Protein AF-A0A7W6GL50-F1 (afdb_monomer_lite)

pLDDT: mean 74.78, std 16.78, range [39.84, 91.19]

Sequence (71 aa):
MIPSQPPLNVHYDPASKTALLQCGKRSKVLHDLPTLQTAEDAAREFASSNWGYVEEKAGETRDDRHPAGNA

Structure (mmCIF, N/CA/C/O backbone):
data_AF-A0A7W6GL50-F1
#
_entry.id   AF-A0A7W6GL50-F1
#
loop_
_atom_site.group_PDB
_atom_site.id
_atom_site.type_symbol
_atom_site.label_atom_id
_atom_site.label_alt_id
_atom_site.label_comp_id
_atom_site.label_asym_id
_atom_site.label_entity_id
_atom_site.label_seq_id
_atom_site.pdbx_PDB_ins_code
_atom_site.Cartn_x
_atom_site.Cartn_y
_atom_site.Cartn_z
_atom_site.occupancy
_atom_site.B_iso_or_equiv
_atom_site.auth_seq_id
_atom_site.auth_comp_id
_atom_site.auth_asym_id
_atom_site.auth_atom_id
_atom_site.pdbx_PDB_model_num
ATOM 1 N N . MET A 1 1 ? 20.982 1.763 -20.252 1.00 41.88 1 MET A N 1
ATOM 2 C CA . MET A 1 1 ? 20.080 2.603 -19.436 1.00 41.88 1 MET A CA 1
ATOM 3 C C . MET A 1 1 ? 19.180 1.645 -18.690 1.00 41.88 1 MET A C 1
ATOM 5 O O . MET A 1 1 ? 18.283 1.078 -19.294 1.00 41.88 1 MET A O 1
ATOM 9 N N . ILE A 1 2 ? 19.535 1.340 -17.444 1.00 51.78 2 ILE A N 1
ATOM 10 C CA . ILE A 1 2 ? 18.728 0.472 -16.588 1.00 51.78 2 ILE A CA 1
ATOM 11 C C . ILE A 1 2 ? 17.452 1.274 -16.328 1.00 51.78 2 ILE A C 1
ATOM 13 O O . ILE A 1 2 ? 17.576 2.402 -15.842 1.00 51.78 2 ILE A O 1
ATOM 17 N N . PRO A 1 3 ? 16.257 0.808 -16.725 1.00 51.75 3 PRO A N 1
ATOM 18 C CA . PRO A 1 3 ? 15.043 1.486 -16.321 1.00 51.75 3 PRO A CA 1
ATOM 19 C C . PRO A 1 3 ? 14.953 1.299 -14.809 1.00 51.75 3 PRO A C 1
ATOM 21 O O . PRO A 1 3 ? 14.557 0.236 -14.346 1.00 51.75 3 PRO A O 1
ATO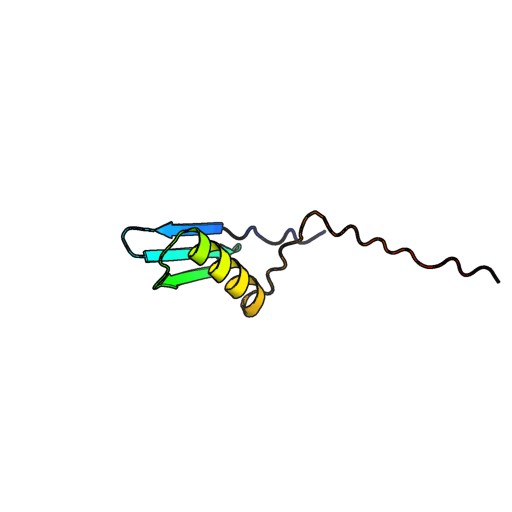M 24 N N . SER A 1 4 ? 15.399 2.300 -14.046 1.00 60.78 4 SER A N 1
ATOM 25 C CA . SER A 1 4 ? 15.168 2.364 -12.609 1.00 60.78 4 SER A CA 1
ATOM 26 C C . SER A 1 4 ? 13.665 2.234 -12.427 1.00 60.78 4 SER A C 1
ATOM 28 O O . SER A 1 4 ? 12.919 3.146 -12.797 1.00 60.78 4 SER A O 1
ATOM 30 N N . GLN A 1 5 ? 13.207 1.064 -11.979 1.00 65.19 5 GLN A N 1
ATOM 31 C CA . GLN A 1 5 ? 11.787 0.868 -11.750 1.00 65.19 5 GLN A CA 1
ATOM 32 C C . GLN A 1 5 ? 11.347 1.948 -10.760 1.00 65.19 5 GLN A C 1
ATOM 34 O O . GLN A 1 5 ? 12.052 2.200 -9.777 1.00 65.19 5 GLN A O 1
ATOM 39 N N . PRO A 1 6 ? 10.251 2.666 -11.040 1.00 70.06 6 PRO A N 1
ATOM 40 C CA . PRO A 1 6 ? 9.830 3.725 -10.150 1.00 70.06 6 PRO A CA 1
ATOM 41 C C . PRO A 1 6 ? 9.518 3.120 -8.773 1.00 70.06 6 PRO A C 1
ATOM 43 O O . PRO A 1 6 ? 8.846 2.086 -8.710 1.00 70.06 6 PRO A O 1
ATOM 46 N N . PRO A 1 7 ? 9.994 3.742 -7.681 1.00 77.56 7 PRO A N 1
ATOM 47 C CA . PRO A 1 7 ? 9.854 3.182 -6.345 1.00 77.56 7 PRO A CA 1
ATOM 48 C C . PRO A 1 7 ? 8.377 3.007 -5.988 1.00 77.56 7 PRO A C 1
ATOM 50 O O . PRO A 1 7 ? 7.555 3.894 -6.255 1.00 77.56 7 PRO A O 1
ATOM 53 N N . LEU A 1 8 ? 8.045 1.864 -5.386 1.00 84.50 8 LEU A N 1
ATOM 54 C CA . LEU A 1 8 ? 6.715 1.615 -4.843 1.00 84.50 8 LEU A CA 1
ATOM 55 C C . LEU A 1 8 ? 6.550 2.420 -3.550 1.00 84.50 8 LEU A C 1
ATOM 57 O O . LEU A 1 8 ? 7.175 2.126 -2.537 1.00 84.50 8 LEU A O 1
ATOM 61 N N . ASN A 1 9 ? 5.711 3.447 -3.598 1.00 86.94 9 ASN A N 1
ATOM 62 C CA . ASN A 1 9 ? 5.341 4.252 -2.443 1.00 86.94 9 ASN A CA 1
ATOM 63 C C . ASN A 1 9 ? 3.995 3.763 -1.915 1.00 86.94 9 ASN A C 1
ATOM 65 O O . ASN A 1 9 ? 3.025 3.684 -2.672 1.00 86.94 9 ASN A O 1
ATOM 69 N N . VAL A 1 10 ? 3.939 3.451 -0.624 1.00 88.75 10 VAL A N 1
ATOM 70 C CA . VAL A 1 10 ? 2.721 3.016 0.061 1.00 88.75 10 VAL A CA 1
ATOM 71 C C . VAL A 1 10 ? 2.397 4.041 1.135 1.00 88.75 10 VAL A C 1
ATOM 73 O O . VAL A 1 10 ? 3.187 4.272 2.045 1.00 88.75 10 VAL A O 1
ATOM 76 N N . HIS A 1 11 ? 1.239 4.679 1.017 1.00 90.00 11 HIS A N 1
ATOM 77 C CA . HIS A 1 11 ? 0.741 5.636 1.992 1.00 90.00 11 HIS A CA 1
ATOM 78 C C . HIS A 1 11 ? -0.507 5.064 2.659 1.00 90.00 11 HIS A C 1
ATOM 80 O O . HIS A 1 11 ? -1.563 4.978 2.036 1.00 90.00 11 HIS A O 1
ATOM 86 N N . TYR A 1 12 ? -0.374 4.630 3.908 1.00 90.00 12 TYR A N 1
ATOM 87 C CA . TYR A 1 12 ? -1.467 4.045 4.678 1.00 90.00 12 TYR A CA 1
ATOM 88 C C . TYR A 1 12 ? -2.158 5.102 5.538 1.00 90.00 12 TYR A C 1
ATOM 90 O O . TYR A 1 12 ? -1.507 5.791 6.322 1.00 90.00 12 TYR A O 1
ATOM 98 N N . ASP A 1 13 ? -3.480 5.179 5.416 1.00 89.56 13 ASP A N 1
ATOM 99 C CA . ASP A 1 13 ? -4.339 5.990 6.266 1.00 89.56 13 ASP A CA 1
ATOM 100 C C . ASP A 1 13 ? -5.056 5.094 7.297 1.00 89.56 13 ASP A C 1
ATOM 102 O O . ASP A 1 13 ? -5.986 4.358 6.937 1.00 89.56 13 ASP A O 1
ATOM 106 N N . PRO A 1 14 ? -4.659 5.138 8.584 1.00 83.81 14 PRO A N 1
ATOM 107 C CA . PRO A 1 14 ? -5.271 4.321 9.631 1.00 83.81 14 PRO A CA 1
ATOM 108 C C . PRO A 1 14 ? -6.699 4.756 9.977 1.00 83.81 14 PRO A C 1
ATOM 110 O O . PRO A 1 14 ? -7.466 3.940 10.485 1.00 83.81 14 PRO A O 1
ATOM 113 N N . ALA A 1 15 ? -7.067 6.014 9.710 1.00 86.69 15 ALA A N 1
ATOM 114 C CA . ALA A 1 15 ? -8.408 6.523 9.987 1.00 86.69 15 ALA A CA 1
ATOM 115 C C . ALA A 1 15 ? -9.457 5.866 9.076 1.00 86.69 15 ALA A C 1
ATOM 117 O O . ALA A 1 15 ? -10.532 5.486 9.539 1.00 86.69 15 ALA A O 1
ATOM 118 N N . SER A 1 16 ? -9.113 5.674 7.803 1.00 84.75 16 SER A N 1
ATOM 119 C CA . SER A 1 16 ? -9.989 5.084 6.787 1.00 84.75 16 SER A CA 1
ATOM 120 C C . SER A 1 16 ? -9.688 3.609 6.512 1.00 84.75 16 SER A C 1
ATOM 122 O O . SER A 1 16 ? -10.430 2.977 5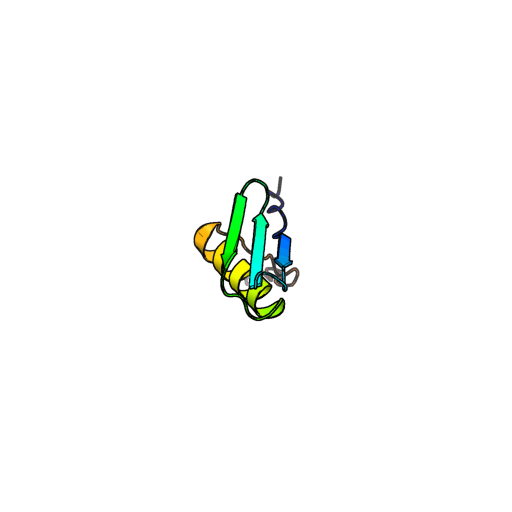.763 1.00 84.75 16 SER A O 1
ATOM 124 N N . LYS A 1 17 ? -8.616 3.046 7.094 1.00 86.62 17 LYS A N 1
ATOM 125 C CA . LYS A 1 17 ? -8.122 1.681 6.810 1.00 86.62 17 LYS A CA 1
ATOM 126 C C . LYS A 1 17 ? -7.859 1.460 5.316 1.00 86.62 17 LYS A C 1
ATOM 128 O O . LYS A 1 17 ? -8.176 0.412 4.747 1.00 86.62 17 LYS A O 1
ATOM 133 N N . THR A 1 18 ? -7.311 2.483 4.667 1.00 89.75 18 THR A N 1
ATOM 134 C CA . THR A 1 18 ? -7.010 2.470 3.229 1.00 89.75 18 THR A CA 1
ATOM 135 C C . THR A 1 18 ? -5.527 2.676 2.997 1.00 89.75 18 THR A C 1
ATOM 137 O O . THR A 1 18 ? -4.858 3.338 3.785 1.00 89.75 18 THR A O 1
ATOM 140 N N . ALA A 1 19 ? -5.008 2.124 1.906 1.00 91.19 19 ALA A N 1
ATOM 141 C CA . ALA A 1 19 ? -3.641 2.366 1.478 1.00 91.19 19 ALA A CA 1
ATOM 142 C C . ALA A 1 19 ? -3.606 2.847 0.036 1.00 91.19 19 ALA A C 1
ATOM 144 O O . ALA A 1 19 ? -4.183 2.229 -0.858 1.00 91.19 19 ALA A O 1
ATOM 145 N N . LEU A 1 20 ? -2.900 3.946 -0.194 1.00 90.88 20 LEU A N 1
ATOM 146 C CA . LEU A 1 20 ? -2.603 4.462 -1.515 1.00 90.88 20 LEU A CA 1
ATOM 147 C C . LEU A 1 20 ? -1.241 3.935 -1.965 1.00 90.88 20 LEU A C 1
ATOM 149 O O . LEU A 1 20 ? -0.213 4.215 -1.357 1.00 90.88 20 LEU A O 1
ATOM 153 N N . LEU A 1 21 ? -1.247 3.195 -3.063 1.00 90.31 21 LEU A N 1
ATOM 154 C CA . LEU A 1 21 ? -0.076 2.653 -3.729 1.00 90.31 21 LEU A CA 1
ATOM 155 C C . LEU A 1 21 ? 0.260 3.552 -4.907 1.00 90.31 21 LEU A C 1
ATOM 157 O O . LEU A 1 21 ? -0.615 3.858 -5.723 1.00 90.31 21 LEU A O 1
ATOM 161 N N . GLN A 1 22 ? 1.525 3.925 -5.043 1.00 87.38 22 GLN A N 1
ATOM 162 C CA . GLN A 1 22 ? 2.016 4.716 -6.163 1.00 87.38 22 GLN A CA 1
ATOM 163 C C . GLN A 1 22 ? 3.307 4.103 -6.699 1.00 87.38 22 GLN A C 1
ATOM 165 O O . GLN A 1 22 ? 4.280 3.936 -5.974 1.00 87.38 22 GLN A O 1
ATOM 170 N N . CYS A 1 23 ? 3.323 3.781 -7.988 1.00 83.62 23 CYS A N 1
ATOM 171 C CA . CYS A 1 23 ? 4.490 3.283 -8.706 1.00 83.62 23 CYS A CA 1
ATOM 172 C C . CYS A 1 23 ? 4.627 4.094 -10.003 1.00 83.62 23 CYS A C 1
ATOM 174 O O . CYS A 1 23 ? 4.006 3.813 -11.034 1.00 83.62 23 CYS A O 1
ATOM 176 N N . GLY A 1 24 ? 5.390 5.186 -9.931 1.00 83.12 24 GLY A N 1
ATOM 177 C CA . GLY A 1 24 ? 5.585 6.114 -11.047 1.00 83.12 24 GLY A CA 1
ATOM 178 C C . GLY A 1 24 ? 4.285 6.817 -11.446 1.00 83.12 24 GLY A C 1
ATOM 179 O O . GLY A 1 24 ? 3.745 7.607 -10.682 1.00 83.12 24 GLY A O 1
ATOM 180 N N . LYS A 1 25 ? 3.778 6.536 -12.655 1.00 83.00 25 LYS A N 1
ATOM 181 C CA . LYS A 1 25 ? 2.501 7.085 -13.164 1.00 83.00 25 LYS A CA 1
ATOM 182 C C . LYS A 1 25 ? 1.279 6.232 -12.803 1.00 83.00 25 LYS A C 1
ATOM 184 O O . LYS A 1 25 ? 0.162 6.586 -13.168 1.00 83.00 25 LYS A O 1
ATOM 189 N N . ARG A 1 26 ? 1.484 5.083 -12.155 1.00 85.81 26 ARG A N 1
ATOM 190 C CA . ARG A 1 26 ? 0.419 4.163 -11.752 1.00 85.81 26 ARG A CA 1
ATOM 191 C C . ARG A 1 26 ? 0.085 4.406 -10.289 1.00 85.81 26 ARG A C 1
ATOM 193 O O . ARG A 1 26 ? 0.982 4.421 -9.450 1.00 85.81 26 ARG A O 1
ATOM 200 N N . SER A 1 27 ? -1.195 4.566 -9.986 1.00 89.38 27 SER A N 1
ATOM 201 C CA . SER A 1 27 ? -1.692 4.674 -8.619 1.00 89.38 27 SER A CA 1
ATOM 202 C C . SER A 1 27 ? -2.886 3.750 -8.411 1.00 89.38 27 SER A C 1
ATOM 204 O O . SER A 1 27 ? -3.688 3.527 -9.321 1.00 89.38 27 SER A O 1
ATOM 206 N N . LYS A 1 28 ? -2.989 3.172 -7.216 1.00 89.00 28 LYS A N 1
ATOM 207 C CA . LYS A 1 28 ? -4.099 2.302 -6.826 1.00 89.00 28 LYS A CA 1
ATOM 208 C C . LYS A 1 28 ? -4.408 2.501 -5.353 1.00 89.00 28 LYS A C 1
ATOM 210 O O . LYS A 1 28 ? -3.496 2.557 -4.543 1.00 89.00 28 LYS A O 1
ATOM 215 N N . VAL A 1 29 ? -5.688 2.571 -5.011 1.00 90.38 29 VAL A N 1
ATOM 216 C CA . VAL A 1 29 ? -6.134 2.541 -3.617 1.00 90.38 29 VAL A CA 1
ATOM 217 C C . VAL A 1 29 ? -6.570 1.120 -3.273 1.00 90.38 29 VAL A C 1
ATOM 219 O O . VAL A 1 29 ? -7.344 0.508 -4.019 1.00 90.38 29 VAL A O 1
ATOM 222 N N . LEU A 1 30 ? -6.041 0.603 -2.169 1.00 87.75 30 LEU A N 1
ATOM 223 C CA . LEU A 1 30 ? -6.496 -0.603 -1.494 1.00 87.75 30 LEU A CA 1
ATOM 224 C C . LEU A 1 30 ? -7.330 -0.207 -0.272 1.00 87.75 30 LEU A C 1
ATOM 226 O O . LEU A 1 30 ? -7.051 0.789 0.396 1.00 87.75 30 LEU A O 1
ATOM 230 N N . HIS A 1 31 ? -8.354 -1.001 0.006 1.00 88.31 31 HIS A N 1
ATOM 231 C CA . HIS A 1 31 ? -9.298 -0.792 1.101 1.00 88.31 31 HIS A CA 1
ATOM 232 C C . HIS A 1 31 ? -9.247 -2.010 2.025 1.00 88.31 31 HIS A C 1
ATOM 234 O O . HIS A 1 31 ? -8.766 -3.063 1.609 1.00 88.31 31 HIS A O 1
ATOM 240 N N . ASP A 1 32 ? -9.788 -1.869 3.235 1.00 85.62 32 ASP A N 1
ATOM 241 C CA . ASP A 1 32 ? -9.908 -2.956 4.217 1.00 85.62 32 ASP A CA 1
ATOM 242 C C . ASP A 1 32 ? -8.558 -3.474 4.745 1.00 85.62 32 ASP A C 1
ATOM 244 O O . ASP A 1 32 ? -8.357 -4.660 4.989 1.00 85.62 32 ASP A O 1
ATOM 248 N N . LEU A 1 33 ? -7.599 -2.565 4.932 1.00 87.50 33 LEU A N 1
ATOM 249 C CA . LEU A 1 33 ? -6.273 -2.910 5.434 1.00 87.50 33 LEU A CA 1
ATOM 250 C C . LEU A 1 33 ? -6.194 -2.609 6.937 1.00 87.50 33 LEU A C 1
ATOM 252 O O . LEU A 1 33 ? -6.327 -1.450 7.330 1.00 87.50 33 LEU A O 1
ATOM 256 N N . PRO A 1 34 ? -5.997 -3.623 7.799 1.00 82.50 34 PRO A N 1
ATOM 257 C CA . PRO A 1 34 ? -6.061 -3.445 9.248 1.00 82.50 34 PRO A CA 1
ATOM 258 C C . PRO A 1 34 ? -4.807 -2.789 9.833 1.00 82.50 34 PRO A C 1
ATOM 260 O O . PRO A 1 34 ? -4.873 -2.183 10.903 1.00 82.50 34 PRO A O 1
ATOM 263 N N . THR A 1 35 ? -3.658 -2.928 9.167 1.00 87.69 35 THR A N 1
ATOM 264 C CA . THR A 1 35 ? -2.369 -2.415 9.642 1.00 87.69 35 THR A CA 1
ATOM 265 C C . THR A 1 35 ? -1.522 -1.894 8.485 1.00 87.69 35 THR A C 1
ATOM 267 O O . THR A 1 35 ? -1.686 -2.335 7.346 1.00 87.69 35 THR A O 1
ATOM 270 N N . LEU A 1 36 ? -0.570 -1.004 8.796 1.00 84.81 36 LEU A N 1
ATOM 271 C CA . LEU A 1 36 ? 0.444 -0.536 7.843 1.00 84.81 36 LEU A CA 1
ATOM 272 C C . LEU A 1 36 ? 1.205 -1.715 7.221 1.00 84.81 36 LEU A C 1
ATOM 274 O O . LEU A 1 36 ? 1.394 -1.750 6.014 1.00 84.81 36 LEU A O 1
ATOM 278 N N . GLN A 1 37 ? 1.567 -2.717 8.023 1.00 87.38 37 GLN A N 1
ATOM 279 C CA . GLN A 1 37 ? 2.313 -3.872 7.533 1.00 87.38 37 GLN A CA 1
ATOM 280 C C . GLN A 1 37 ? 1.511 -4.686 6.508 1.00 87.38 37 GLN A C 1
ATOM 282 O O . GLN A 1 37 ? 2.043 -5.057 5.468 1.00 87.38 37 GLN A O 1
ATOM 287 N N . THR A 1 38 ? 0.213 -4.904 6.751 1.00 88.38 38 THR A N 1
ATOM 288 C CA . THR A 1 38 ? -0.678 -5.541 5.766 1.00 88.38 38 THR A CA 1
ATOM 289 C C . THR A 1 38 ? -0.829 -4.683 4.510 1.00 88.38 38 THR A C 1
ATOM 291 O O . THR A 1 38 ? -0.898 -5.216 3.408 1.00 88.38 38 THR A O 1
ATOM 294 N N . ALA A 1 39 ? -0.872 -3.357 4.662 1.00 87.75 39 ALA A N 1
ATOM 295 C CA . ALA A 1 39 ? -0.940 -2.436 3.536 1.00 87.75 39 ALA A CA 1
ATOM 296 C C . ALA A 1 39 ? 0.303 -2.501 2.645 1.00 87.75 39 ALA A C 1
ATOM 298 O O . ALA A 1 39 ? 0.169 -2.519 1.425 1.00 87.75 39 ALA A O 1
ATOM 299 N N . GLU A 1 40 ? 1.492 -2.554 3.241 1.00 86.81 40 GLU A N 1
ATOM 300 C CA . GLU A 1 40 ? 2.758 -2.685 2.518 1.00 86.81 40 GLU A CA 1
ATOM 301 C C . GLU A 1 40 ? 2.879 -4.038 1.811 1.00 86.81 40 GLU A C 1
ATOM 303 O O . GLU A 1 40 ? 3.279 -4.088 0.647 1.00 86.81 40 GLU A O 1
ATOM 308 N N . ASP A 1 41 ? 2.486 -5.123 2.478 1.00 88.25 41 ASP A N 1
ATOM 309 C CA . ASP A 1 41 ? 2.528 -6.473 1.913 1.00 88.25 41 ASP A CA 1
ATOM 310 C C . ASP A 1 41 ? 1.559 -6.618 0.728 1.00 88.25 41 ASP A C 1
ATOM 312 O O . ASP A 1 41 ? 1.978 -6.918 -0.392 1.00 88.25 41 ASP A O 1
ATOM 316 N N . ALA A 1 42 ? 0.291 -6.235 0.923 1.00 86.81 42 ALA A N 1
ATOM 317 C CA . ALA A 1 42 ? -0.715 -6.224 -0.137 1.00 86.81 42 ALA A CA 1
ATOM 318 C C . ALA A 1 42 ? -0.324 -5.283 -1.286 1.00 86.81 42 ALA A C 1
ATOM 320 O O . ALA A 1 42 ? -0.607 -5.557 -2.456 1.00 86.81 42 ALA A O 1
ATOM 321 N N . ALA A 1 43 ? 0.351 -4.173 -0.977 1.00 85.75 43 ALA A N 1
ATOM 322 C CA . ALA A 1 43 ? 0.869 -3.273 -1.990 1.00 85.75 43 ALA A CA 1
ATOM 323 C C . ALA A 1 43 ? 1.957 -3.908 -2.848 1.00 85.75 43 ALA A C 1
ATOM 325 O O . ALA A 1 43 ? 1.924 -3.775 -4.076 1.00 85.75 43 ALA A O 1
ATOM 326 N N . ARG A 1 44 ? 2.898 -4.609 -2.214 1.00 84.06 44 ARG A N 1
ATOM 327 C CA . ARG A 1 44 ? 3.976 -5.319 -2.897 1.00 84.06 44 ARG A CA 1
ATOM 328 C C . ARG A 1 44 ? 3.425 -6.456 -3.751 1.00 84.06 44 ARG A C 1
ATOM 330 O O . ARG A 1 44 ? 3.792 -6.547 -4.922 1.00 84.06 44 ARG A O 1
ATOM 337 N N . GLU A 1 45 ? 2.504 -7.264 -3.231 1.00 86.56 45 GLU A N 1
ATOM 338 C CA . GLU A 1 45 ? 1.843 -8.328 -3.998 1.00 86.56 45 GLU A CA 1
ATOM 339 C C . GLU A 1 45 ? 1.048 -7.780 -5.190 1.00 86.56 45 GLU A C 1
ATOM 341 O O . GLU A 1 45 ? 1.162 -8.290 -6.312 1.00 86.56 45 GLU A O 1
ATOM 346 N N . PHE A 1 46 ? 0.280 -6.702 -4.979 1.00 87.25 46 PHE A N 1
ATOM 347 C CA . PHE A 1 46 ? -0.501 -6.069 -6.038 1.00 87.25 46 PHE A CA 1
ATOM 348 C C . PHE A 1 46 ? 0.405 -5.509 -7.132 1.00 87.25 46 PHE A C 1
ATOM 350 O O . PHE A 1 46 ? 0.169 -5.769 -8.314 1.00 87.25 46 PHE A O 1
ATOM 357 N N . ALA A 1 47 ? 1.443 -4.760 -6.754 1.00 85.25 47 ALA A N 1
ATOM 358 C CA . ALA A 1 47 ? 2.396 -4.187 -7.693 1.00 85.25 47 ALA A CA 1
ATOM 359 C C . ALA A 1 47 ? 3.145 -5.285 -8.464 1.00 85.25 47 ALA A C 1
ATOM 361 O O . ALA A 1 47 ? 3.309 -5.178 -9.681 1.00 85.25 47 ALA A O 1
ATOM 362 N N . SER A 1 48 ? 3.530 -6.370 -7.792 1.00 84.00 48 SER A N 1
ATOM 363 C CA . SER A 1 48 ? 4.209 -7.505 -8.427 1.00 84.00 48 SER A CA 1
ATOM 364 C C . SER A 1 48 ? 3.302 -8.185 -9.457 1.00 84.00 48 SER A C 1
ATOM 366 O O . SER A 1 48 ? 3.691 -8.352 -10.611 1.00 84.00 48 SER A O 1
ATOM 368 N N . SER A 1 49 ? 2.055 -8.481 -9.080 1.00 84.75 49 SER A N 1
ATOM 369 C CA . SER A 1 49 ? 1.106 -9.224 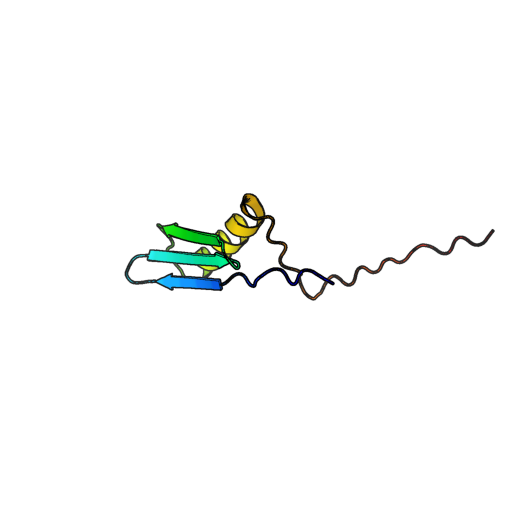-9.922 1.00 84.75 49 SER A CA 1
ATOM 370 C C . SER A 1 49 ? 0.487 -8.392 -11.051 1.00 84.75 49 SER A C 1
ATOM 372 O O . SER A 1 49 ? 0.235 -8.911 -12.134 1.00 84.75 49 SER A O 1
ATOM 374 N N . ASN A 1 50 ? 0.221 -7.101 -10.824 1.00 83.38 5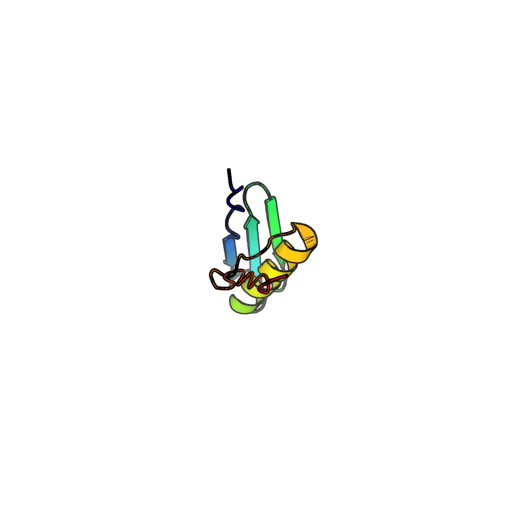0 ASN A N 1
ATOM 375 C CA . ASN A 1 50 ? -0.498 -6.248 -11.783 1.00 83.38 50 ASN A CA 1
ATOM 376 C C . ASN A 1 50 ? 0.435 -5.365 -12.606 1.00 83.38 50 ASN A C 1
ATOM 378 O O . ASN A 1 50 ? 0.121 -5.009 -13.744 1.00 83.38 50 ASN A O 1
ATOM 382 N N . TRP A 1 51 ? 1.549 -4.931 -12.017 1.00 83.75 51 TRP A N 1
ATOM 383 C CA . TRP A 1 51 ? 2.452 -3.971 -12.644 1.00 83.75 51 TRP A CA 1
ATOM 384 C C . TRP A 1 51 ? 3.772 -4.588 -13.082 1.00 83.75 51 TRP A C 1
ATOM 386 O O . TRP A 1 51 ? 4.493 -3.922 -13.827 1.00 83.75 51 TRP A O 1
ATOM 396 N N . GLY A 1 52 ? 4.053 -5.831 -12.678 1.00 76.25 52 GLY A N 1
ATOM 397 C CA . GLY A 1 52 ? 5.353 -6.459 -12.875 1.00 76.25 52 GLY A CA 1
ATOM 398 C C . GLY A 1 52 ? 6.439 -5.770 -12.052 1.00 76.25 52 GLY A C 1
ATOM 399 O O . GLY A 1 52 ? 7.582 -5.718 -12.496 1.00 76.25 52 GLY A O 1
ATOM 400 N N . TYR A 1 53 ? 6.072 -5.179 -10.905 1.00 72.44 53 TYR A N 1
ATOM 401 C CA . TYR A 1 53 ? 7.042 -4.599 -9.981 1.00 72.44 53 TYR A CA 1
ATOM 402 C C . TYR A 1 53 ? 7.923 -5.724 -9.453 1.00 72.44 53 TYR A C 1
ATOM 404 O O . TYR A 1 53 ? 7.453 -6.615 -8.749 1.00 72.44 53 TYR A O 1
ATOM 412 N N . VAL A 1 54 ? 9.196 -5.694 -9.823 1.00 70.38 54 VAL A N 1
ATOM 413 C CA . VAL A 1 54 ? 10.193 -6.578 -9.238 1.00 70.38 54 VAL A CA 1
ATOM 414 C C . VAL A 1 54 ? 10.883 -5.725 -8.203 1.00 70.38 54 VAL A C 1
ATOM 416 O O . VAL A 1 54 ? 11.624 -4.807 -8.550 1.00 70.38 54 VAL A O 1
ATOM 419 N N . GLU A 1 55 ? 10.616 -5.998 -6.928 1.00 65.81 55 GLU A N 1
ATOM 420 C CA . GLU A 1 55 ? 11.513 -5.509 -5.899 1.00 65.81 55 GLU A CA 1
ATOM 421 C C . GLU A 1 55 ? 12.852 -6.187 -6.172 1.00 65.81 55 GLU A C 1
ATOM 423 O O . GLU A 1 55 ? 13.032 -7.370 -5.876 1.00 65.81 55 GLU A O 1
ATOM 428 N N . GLU A 1 56 ? 13.768 -5.469 -6.827 1.00 57.72 56 GLU A N 1
ATOM 429 C CA . GLU A 1 56 ? 15.171 -5.841 -6.819 1.00 57.72 56 GLU A CA 1
ATOM 430 C C . GLU A 1 56 ? 15.555 -5.851 -5.344 1.00 57.72 56 GLU A C 1
ATOM 432 O O . GLU A 1 56 ? 15.878 -4.816 -4.759 1.00 57.72 56 GLU A O 1
ATOM 437 N N . LYS A 1 57 ? 15.463 -7.023 -4.705 1.00 47.88 57 LYS A N 1
ATOM 438 C CA . LYS A 1 57 ? 16.196 -7.280 -3.480 1.00 47.88 57 LYS A CA 1
ATOM 439 C C . LYS A 1 57 ? 17.636 -6.970 -3.842 1.00 47.88 57 LYS A C 1
ATOM 441 O O . LYS A 1 57 ? 18.288 -7.762 -4.522 1.00 47.88 57 LYS A O 1
ATOM 446 N N . ALA A 1 58 ? 18.101 -5.793 -3.439 1.00 47.44 58 ALA A N 1
ATOM 447 C CA . ALA A 1 58 ? 19.503 -5.436 -3.430 1.00 47.44 58 ALA A CA 1
ATOM 448 C C . ALA A 1 58 ? 20.199 -6.489 -2.557 1.00 47.44 58 ALA A C 1
ATOM 450 O O . ALA A 1 58 ? 20.220 -6.380 -1.335 1.00 47.44 58 ALA A O 1
ATOM 451 N N . GLY A 1 59 ? 20.610 -7.597 -3.169 1.00 46.12 59 GLY A N 1
ATOM 452 C CA . GLY A 1 59 ? 20.947 -8.805 -2.427 1.00 46.12 59 GLY A CA 1
ATOM 453 C C . GLY A 1 59 ? 20.963 -10.103 -3.222 1.00 46.12 59 GLY A C 1
ATOM 454 O O . GLY A 1 59 ? 21.607 -11.035 -2.760 1.00 46.12 59 GLY A O 1
ATOM 455 N N . GLU A 1 60 ? 20.364 -10.188 -4.413 1.00 45.16 60 GLU A N 1
ATOM 456 C CA . GLU A 1 60 ? 20.708 -11.281 -5.330 1.00 45.16 60 GLU A CA 1
ATOM 457 C C . GLU A 1 60 ? 21.676 -10.747 -6.381 1.00 45.16 60 GLU A C 1
ATOM 459 O O . GLU A 1 60 ? 21.331 -10.459 -7.528 1.00 45.16 60 GLU A O 1
ATOM 464 N N . THR A 1 61 ? 22.933 -10.586 -5.944 1.00 46.16 61 THR A N 1
ATOM 465 C CA . THR A 1 61 ? 24.074 -10.814 -6.828 1.00 46.16 61 THR A CA 1
ATOM 466 C C . THR A 1 61 ? 23.719 -12.056 -7.622 1.00 46.16 61 THR A C 1
ATOM 468 O O . THR A 1 61 ? 23.656 -13.152 -7.067 1.00 46.16 61 THR A O 1
ATOM 471 N N . ARG A 1 62 ? 23.430 -11.870 -8.910 1.00 49.44 62 ARG A N 1
ATOM 472 C CA . ARG A 1 62 ? 23.530 -12.941 -9.886 1.00 49.44 62 ARG A CA 1
ATOM 473 C C . ARG A 1 62 ? 24.983 -13.385 -9.831 1.00 49.44 62 ARG A C 1
ATOM 475 O O . ARG A 1 62 ? 25.834 -12.850 -10.534 1.00 49.44 62 ARG A O 1
ATOM 482 N N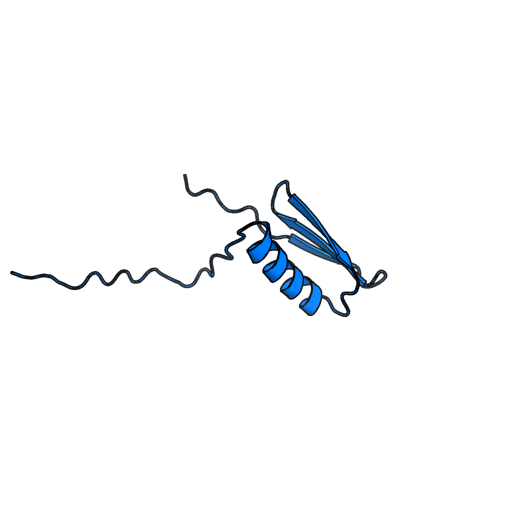 . ASP A 1 63 ? 25.261 -14.302 -8.914 1.00 46.69 63 ASP A N 1
ATOM 483 C CA . ASP A 1 63 ? 26.406 -15.187 -8.945 1.00 46.69 63 ASP A CA 1
ATOM 484 C C . ASP A 1 63 ? 26.159 -16.078 -10.160 1.00 46.69 63 ASP A C 1
ATOM 486 O O . ASP A 1 63 ? 25.756 -17.233 -10.052 1.00 46.69 63 ASP A O 1
ATOM 490 N N . ASP A 1 64 ? 26.330 -15.503 -11.352 1.00 49.66 64 ASP A N 1
ATOM 491 C CA . ASP A 1 64 ? 26.562 -16.277 -12.559 1.00 49.66 64 ASP A CA 1
ATOM 492 C C . ASP A 1 64 ? 27.978 -16.839 -12.404 1.00 49.66 64 ASP A C 1
ATOM 494 O O . ASP A 1 64 ? 28.949 -16.387 -13.011 1.00 49.66 64 ASP A O 1
ATOM 498 N N . ARG A 1 65 ? 28.112 -17.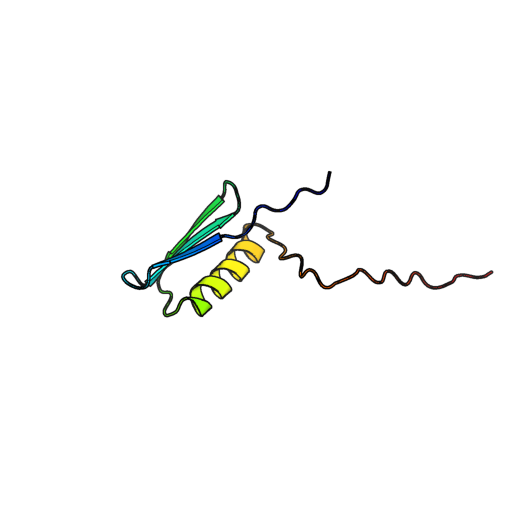820 -11.501 1.00 51.62 65 ARG A N 1
ATOM 499 C CA . ARG A 1 65 ? 29.136 -18.849 -11.607 1.00 51.62 65 ARG A CA 1
ATOM 500 C C . ARG A 1 65 ? 28.814 -19.620 -12.876 1.00 51.62 65 ARG A C 1
ATOM 502 O O . ARG A 1 65 ? 28.232 -20.701 -12.844 1.00 51.62 65 ARG A O 1
ATOM 509 N N . HIS A 1 66 ? 29.201 -19.039 -14.004 1.00 51.09 66 HIS A N 1
ATOM 510 C CA . HIS A 1 66 ? 29.363 -19.784 -15.230 1.00 51.09 66 HIS A CA 1
ATOM 511 C C . HIS A 1 66 ? 30.441 -20.843 -14.958 1.00 51.09 66 HIS A C 1
ATOM 513 O O . HIS A 1 66 ? 31.554 -20.483 -14.555 1.00 51.09 66 HIS A O 1
ATOM 519 N N . PRO A 1 67 ? 30.137 -22.146 -15.076 1.00 54.53 67 PRO A N 1
ATOM 520 C CA . PRO A 1 67 ? 31.109 -23.177 -14.770 1.00 54.53 67 PRO A CA 1
ATOM 521 C C . PRO A 1 67 ? 32.257 -23.104 -15.776 1.00 54.53 67 PRO A C 1
ATOM 523 O O . PRO A 1 67 ? 32.053 -22.936 -16.978 1.00 54.53 67 PRO A O 1
ATOM 526 N N . ALA A 1 68 ? 33.474 -23.243 -15.256 1.00 53.53 68 ALA A N 1
ATOM 527 C CA . ALA A 1 68 ? 34.681 -23.436 -16.036 1.00 53.53 68 ALA A CA 1
ATOM 528 C C . ALA A 1 68 ? 34.498 -24.623 -16.998 1.00 53.53 68 ALA A C 1
ATOM 530 O O . ALA A 1 68 ? 34.483 -25.778 -16.578 1.00 53.53 68 ALA A O 1
ATOM 531 N N . GLY A 1 69 ? 34.362 -24.328 -18.289 1.00 39.84 69 GLY A N 1
ATOM 532 C CA . GLY A 1 69 ? 34.487 -25.296 -19.371 1.00 39.84 69 GLY A CA 1
ATOM 533 C C . GLY A 1 69 ? 35.897 -25.223 -19.936 1.00 39.84 69 GLY A C 1
ATOM 534 O O . GLY A 1 69 ? 36.154 -24.454 -20.854 1.00 39.84 69 GLY A O 1
ATOM 535 N N . ASN A 1 70 ? 36.809 -25.980 -19.336 1.00 46.06 70 ASN A N 1
ATOM 536 C CA . ASN A 1 70 ? 38.133 -26.256 -19.877 1.00 46.06 70 ASN A CA 1
ATOM 537 C C . ASN A 1 70 ? 38.014 -27.511 -20.757 1.00 46.06 70 ASN A C 1
ATOM 539 O O . ASN A 1 70 ? 37.728 -28.578 -20.211 1.00 46.06 70 ASN A O 1
ATOM 543 N N . ALA A 1 71 ? 38.192 -27.383 -22.074 1.00 53.16 71 ALA A N 1
ATOM 544 C CA . ALA A 1 71 ? 38.519 -28.476 -22.998 1.00 53.16 71 ALA A CA 1
ATOM 545 C C . ALA A 1 71 ? 38.984 -27.906 -24.343 1.00 53.16 71 ALA A C 1
ATOM 547 O O . ALA A 1 71 ? 38.212 -27.120 -24.938 1.00 53.16 71 ALA A O 1
#

Organism: NCBI:txid1636188

Foldseek 3Di:
DPPPFADWDWDADQVQLKIWTDGPPDIDIDHDHNDPVSRVVVNVVCCCVPVVDDPPPPPPPPPPPVDDDDD

Secondary structure (DSSP, 8-state):
----PPPEEEEEETTTTEEEEEETTEEEEEE---SHHHHHHHHHHHIIIII------TT------------

Radius of gyration: 17.3 Å; chains: 1; bounding box: 48×36×33 Å